Protein AF-A0A7R9L5Z7-F1 (afdb_monomer_lite)

Foldseek 3Di:
DPPDDVVVVVCCCPDPNVVVVVVVVVVVQCPDVVHDDDPPFDAQVSHGDPVLVCCCVPNDVQCSNQVSDPDPDGDPSNVD

pLDDT: mean 94.69, std 7.31, range [51.09, 98.62]

Organism: NCBI:txid1979941

Structure (mmCIF, N/CA/C/O backbone):
data_AF-A0A7R9L5Z7-F1
#
_entry.id   AF-A0A7R9L5Z7-F1
#
loop_
_atom_site.group_PDB
_atom_site.id
_atom_site.type_symbol
_atom_site.label_atom_id
_atom_site.label_alt_id
_atom_site.label_comp_id
_atom_site.label_asym_id
_atom_site.label_entity_id
_atom_site.label_seq_id
_atom_site.pdbx_PDB_ins_code
_atom_site.Cartn_x
_atom_site.Cartn_y
_atom_site.Cartn_z
_atom_site.occupancy
_atom_site.B_iso_or_equiv
_atom_site.auth_seq_id
_atom_site.auth_comp_id
_atom_site.auth_asym_id
_atom_site.auth_atom_id
_atom_site.pdbx_PDB_model_num
ATOM 1 N N . ASN A 1 1 ? 12.713 -24.391 -0.592 1.00 51.09 1 ASN A N 1
ATOM 2 C CA . ASN A 1 1 ? 12.435 -24.331 -2.046 1.00 51.09 1 ASN A CA 1
ATOM 3 C C . ASN A 1 1 ? 10.949 -24.118 -2.280 1.00 51.09 1 ASN A C 1
ATOM 5 O O . ASN A 1 1 ? 10.184 -25.046 -2.085 1.00 51.09 1 ASN A O 1
ATOM 9 N N . HIS A 1 2 ? 10.528 -22.905 -2.652 1.00 68.50 2 HIS A N 1
ATOM 10 C CA . HIS A 1 2 ? 9.111 -22.502 -2.715 1.00 68.50 2 HIS A CA 1
ATOM 11 C C . HIS A 1 2 ? 8.351 -22.930 -3.993 1.00 68.50 2 HIS A C 1
ATOM 13 O O . HIS A 1 2 ? 7.286 -22.393 -4.259 1.00 68.50 2 HIS A O 1
ATOM 19 N N . GLY A 1 3 ? 8.870 -23.854 -4.814 1.00 84.00 3 GLY A N 1
ATOM 20 C CA . GLY A 1 3 ? 8.177 -24.348 -6.023 1.00 84.00 3 GLY A CA 1
ATOM 21 C C . GLY A 1 3 ? 7.954 -23.318 -7.145 1.00 84.00 3 GLY A C 1
ATOM 22 O O . GLY A 1 3 ? 7.360 -23.646 -8.166 1.00 84.00 3 GLY A O 1
ATOM 23 N N . ILE A 1 4 ? 8.434 -22.082 -6.984 1.00 87.00 4 ILE A N 1
ATOM 24 C CA . ILE A 1 4 ? 8.297 -21.016 -7.981 1.00 87.00 4 ILE A CA 1
ATOM 25 C C . ILE A 1 4 ? 9.388 -21.173 -9.047 1.00 87.00 4 ILE A C 1
ATOM 27 O O . ILE A 1 4 ? 10.578 -21.231 -8.732 1.00 87.00 4 ILE A O 1
ATOM 31 N N . ASN A 1 5 ? 8.983 -21.202 -10.318 1.00 93.56 5 ASN A N 1
ATOM 32 C CA . ASN A 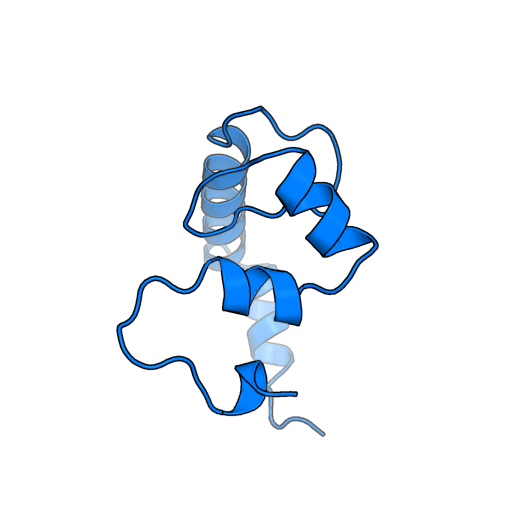1 5 ? 9.896 -21.201 -11.456 1.00 93.56 5 ASN A CA 1
ATOM 33 C C . ASN A 1 5 ? 10.511 -19.805 -11.649 1.00 93.56 5 ASN A C 1
ATOM 35 O O . ASN A 1 5 ? 9.932 -18.927 -12.290 1.00 93.56 5 ASN A O 1
ATOM 39 N N . TYR A 1 6 ? 11.707 -19.606 -11.096 1.00 93.19 6 TYR A N 1
ATOM 40 C CA . TYR A 1 6 ? 12.429 -18.337 -11.187 1.00 93.19 6 TYR A CA 1
ATOM 41 C C . TYR A 1 6 ? 12.687 -17.888 -12.632 1.00 93.19 6 TYR A C 1
ATOM 43 O O . TYR A 1 6 ? 12.554 -16.705 -12.936 1.00 93.19 6 TYR A O 1
ATOM 51 N N . THR A 1 7 ? 12.992 -18.816 -13.542 1.00 95.62 7 THR A N 1
ATOM 52 C CA . THR A 1 7 ? 13.265 -18.501 -14.951 1.00 95.62 7 THR A CA 1
ATOM 53 C C . THR A 1 7 ? 12.066 -17.835 -15.623 1.00 95.62 7 THR A C 1
ATOM 55 O O . THR A 1 7 ? 12.237 -16.879 -16.378 1.00 95.62 7 THR A O 1
ATOM 58 N N . GLN A 1 8 ? 10.845 -18.277 -15.307 1.00 95.75 8 GLN A N 1
ATOM 59 C CA . GLN A 1 8 ? 9.627 -17.633 -15.807 1.00 95.75 8 GLN A CA 1
ATOM 60 C C . GLN A 1 8 ? 9.458 -16.213 -15.248 1.00 95.75 8 GLN A C 1
ATOM 62 O O . GLN A 1 8 ? 9.137 -15.297 -16.003 1.00 95.75 8 GLN A O 1
ATOM 67 N N . ILE A 1 9 ? 9.734 -16.000 -13.957 1.00 95.56 9 ILE A N 1
ATOM 68 C CA . ILE A 1 9 ? 9.667 -14.668 -13.333 1.00 95.56 9 ILE A CA 1
ATOM 69 C C . ILE A 1 9 ? 10.703 -13.716 -13.944 1.00 95.56 9 ILE A C 1
ATOM 71 O O . ILE A 1 9 ? 10.367 -12.586 -14.294 1.00 95.56 9 ILE A O 1
ATOM 75 N N . GLN A 1 10 ? 11.943 -14.176 -14.120 1.00 96.12 10 GLN A N 1
ATOM 76 C CA . GLN A 1 10 ? 13.019 -13.404 -14.747 1.00 96.12 10 GLN A CA 1
ATOM 77 C C . GLN A 1 10 ? 12.694 -13.056 -16.208 1.00 96.12 10 GLN A C 1
ATOM 79 O O . GLN A 1 10 ? 12.931 -11.933 -16.660 1.00 96.12 10 GLN A O 1
ATOM 84 N N . SER A 1 11 ? 12.128 -14.004 -16.956 1.00 97.38 11 SER A N 1
ATOM 85 C CA . SER A 1 11 ? 11.691 -13.747 -18.328 1.00 97.38 11 SER A CA 1
ATOM 86 C C . SER A 1 11 ? 10.575 -12.698 -18.359 1.00 97.38 11 SER A C 1
ATOM 88 O O . SER A 1 11 ? 10.667 -11.732 -19.114 1.00 97.38 11 SER A O 1
ATOM 90 N N . CYS A 1 12 ? 9.573 -12.812 -17.481 1.00 97.19 12 CYS A N 1
ATOM 91 C CA . CYS A 1 12 ? 8.498 -11.829 -17.372 1.00 97.19 12 CYS A CA 1
ATOM 92 C C . CYS A 1 12 ? 9.027 -10.428 -17.020 1.00 97.19 12 CYS A C 1
ATOM 94 O O . CYS A 1 12 ? 8.664 -9.461 -17.693 1.00 97.19 12 CYS A O 1
ATOM 96 N N . SER A 1 13 ? 9.924 -10.309 -16.034 1.00 97.25 13 SER A N 1
ATOM 97 C CA . SER A 1 13 ? 10.404 -9.012 -15.529 1.00 97.25 13 SER A CA 1
ATOM 98 C C . SER A 1 13 ? 11.149 -8.172 -16.572 1.00 97.25 13 SER A C 1
ATOM 100 O O . SER A 1 13 ? 11.090 -6.945 -16.523 1.00 97.25 13 SER A O 1
ATOM 102 N N . SER A 1 14 ? 11.798 -8.819 -17.543 1.00 97.06 14 SER A N 1
ATOM 103 C CA . SER A 1 14 ? 12.502 -8.166 -18.659 1.00 97.06 14 SER A CA 1
ATOM 104 C C . SER A 1 14 ? 11.677 -8.070 -19.952 1.00 97.06 14 SER A C 1
ATOM 106 O O . SER A 1 14 ? 12.105 -7.439 -20.918 1.00 97.06 14 SER A O 1
ATOM 108 N N . SER A 1 15 ? 10.483 -8.666 -19.983 1.00 98.31 15 SER A N 1
ATOM 109 C CA . SER A 1 15 ? 9.609 -8.683 -21.158 1.00 98.31 15 SER A CA 1
ATOM 110 C C . SER A 1 15 ? 8.780 -7.401 -21.327 1.00 98.31 15 SER A C 1
ATOM 112 O O . SER A 1 15 ? 8.644 -6.560 -20.431 1.00 98.31 15 SER A O 1
ATOM 114 N N . LEU A 1 16 ? 8.121 -7.287 -22.486 1.00 98.50 16 LEU A N 1
ATOM 115 C CA . LEU A 1 16 ? 7.121 -6.248 -22.739 1.00 98.50 16 LEU A CA 1
ATOM 116 C C . LEU A 1 16 ? 5.920 -6.336 -21.781 1.00 98.50 16 LEU A C 1
ATOM 118 O O . LEU A 1 16 ? 5.334 -5.308 -21.439 1.00 98.50 16 LEU A O 1
ATOM 122 N N . GLU A 1 17 ? 5.545 -7.540 -21.344 1.00 98.12 17 GLU A N 1
ATOM 123 C CA . GLU A 1 17 ? 4.492 -7.732 -20.346 1.00 98.12 17 GLU A CA 1
ATOM 124 C C . GLU A 1 17 ? 4.895 -7.110 -19.005 1.00 98.12 17 GLU A C 1
ATOM 126 O O . GLU A 1 17 ? 4.160 -6.267 -18.485 1.00 98.12 17 GLU A O 1
ATOM 131 N N . GLY A 1 18 ? 6.097 -7.424 -18.510 1.00 98.44 18 GLY A N 1
ATOM 132 C CA . GLY A 1 18 ? 6.650 -6.835 -17.288 1.00 98.44 18 GLY A CA 1
ATOM 133 C C . GLY A 1 18 ? 6.681 -5.308 -17.348 1.00 98.44 18 GLY A C 1
ATOM 134 O O . GLY A 1 18 ? 6.187 -4.632 -16.443 1.00 98.44 18 GLY A O 1
ATOM 135 N N . LYS A 1 19 ? 7.145 -4.738 -18.469 1.00 98.62 19 LYS A N 1
ATOM 136 C CA . LYS A 1 19 ? 7.131 -3.280 -18.686 1.00 98.62 19 LYS A CA 1
ATOM 137 C C . LYS A 1 19 ? 5.718 -2.689 -18.619 1.00 98.62 19 LYS A C 1
ATOM 139 O O . LYS A 1 19 ? 5.515 -1.652 -17.989 1.00 98.62 19 LYS A O 1
ATOM 144 N N . ARG A 1 20 ? 4.725 -3.332 -19.243 1.00 98.62 20 ARG A N 1
ATOM 145 C CA . ARG A 1 20 ? 3.322 -2.880 -19.198 1.00 98.62 20 ARG A CA 1
ATOM 146 C C . ARG A 1 20 ? 2.745 -2.948 -17.786 1.00 98.62 20 ARG A C 1
ATOM 148 O O . ARG A 1 20 ? 2.010 -2.043 -17.398 1.00 98.62 20 ARG A O 1
ATOM 155 N N . LEU A 1 21 ? 3.078 -3.982 -17.014 1.00 98.62 21 LEU A N 1
ATOM 156 C CA . LEU A 1 21 ? 2.675 -4.092 -15.610 1.00 98.62 21 LEU A CA 1
ATOM 157 C C . LEU A 1 21 ? 3.292 -2.969 -14.762 1.00 98.62 21 LEU A C 1
ATOM 159 O O . LEU A 1 21 ? 2.578 -2.343 -13.979 1.00 98.62 21 LEU A O 1
ATOM 163 N N . HIS A 1 22 ? 4.570 -2.640 -14.976 1.00 98.38 22 HIS A N 1
ATOM 164 C CA . HIS A 1 22 ? 5.214 -1.503 -14.313 1.00 98.38 22 HIS A CA 1
ATOM 165 C C . HIS A 1 22 ? 4.551 -0.163 -14.652 1.00 98.38 22 HIS A C 1
ATOM 167 O O . HIS A 1 22 ? 4.290 0.614 -13.737 1.00 98.38 22 HIS A O 1
ATOM 173 N N . ILE A 1 23 ? 4.213 0.092 -15.923 1.00 98.56 23 ILE A N 1
ATOM 174 C CA . ILE A 1 23 ? 3.481 1.307 -16.330 1.00 98.56 23 ILE A CA 1
ATOM 175 C C . ILE A 1 23 ? 2.133 1.389 -15.604 1.00 98.56 23 ILE A C 1
ATOM 177 O O . ILE A 1 23 ? 1.845 2.396 -14.963 1.00 98.56 23 ILE A O 1
ATOM 181 N N . LYS A 1 24 ? 1.342 0.307 -15.621 1.00 98.62 24 LYS A N 1
ATOM 182 C CA . LYS A 1 24 ? 0.041 0.249 -14.929 1.00 98.62 24 LYS A CA 1
ATOM 183 C C . LYS A 1 24 ? 0.166 0.519 -13.429 1.00 98.62 24 LYS A C 1
ATOM 185 O O . LYS A 1 24 ? -0.695 1.179 -12.851 1.00 98.62 24 LYS A O 1
ATOM 190 N N . ASN A 1 25 ? 1.217 0.013 -12.787 1.00 98.31 25 ASN A N 1
ATOM 191 C CA . ASN A 1 25 ? 1.469 0.280 -11.372 1.00 98.31 25 ASN A CA 1
ATOM 192 C C . ASN A 1 25 ? 1.909 1.731 -11.139 1.00 98.31 25 ASN A C 1
ATOM 194 O O . ASN A 1 25 ? 1.398 2.359 -10.219 1.00 98.31 25 ASN A O 1
ATOM 198 N N . GLY A 1 26 ? 2.751 2.296 -12.008 1.00 98.25 26 GLY A N 1
ATOM 199 C CA . GLY A 1 26 ? 3.119 3.713 -11.965 1.00 98.25 2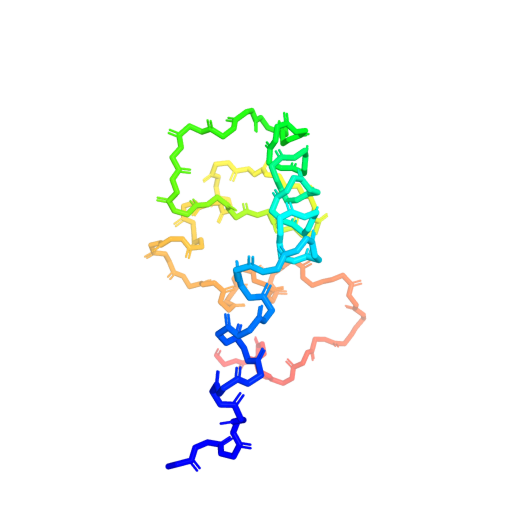6 GLY A CA 1
ATOM 200 C C . GLY A 1 26 ? 1.907 4.637 -12.085 1.00 98.25 26 GLY A C 1
ATOM 201 O O . GLY A 1 26 ? 1.762 5.567 -11.299 1.00 98.25 26 GLY A O 1
ATOM 202 N N . GLU A 1 27 ? 0.981 4.341 -12.996 1.00 98.56 27 GLU A N 1
ATOM 203 C CA . GLU A 1 27 ? -0.282 5.072 -13.119 1.00 98.56 27 GLU A CA 1
ATOM 204 C C . GLU A 1 27 ? -1.158 4.967 -11.859 1.00 98.56 27 GLU A C 1
ATOM 206 O O . GLU A 1 27 ? -1.771 5.950 -11.449 1.00 98.56 27 GLU A O 1
ATOM 211 N N . LYS A 1 28 ? -1.230 3.787 -11.221 1.00 97.81 28 LYS A N 1
ATOM 212 C CA . LYS A 1 28 ? -1.939 3.624 -9.938 1.00 97.81 28 LYS A CA 1
ATOM 213 C C . LYS A 1 28 ? -1.298 4.475 -8.842 1.00 97.81 28 LYS A C 1
ATOM 215 O O . LYS A 1 28 ? -2.022 5.154 -8.126 1.00 97.81 28 LYS A O 1
ATOM 220 N N . THR A 1 29 ? 0.032 4.485 -8.751 1.00 98.00 29 THR A N 1
ATOM 221 C CA . THR A 1 29 ? 0.776 5.304 -7.785 1.00 98.00 29 THR A CA 1
ATOM 222 C C . THR A 1 29 ? 0.583 6.802 -8.032 1.00 98.00 29 THR A C 1
ATOM 224 O O . THR A 1 29 ? 0.368 7.554 -7.088 1.00 98.00 29 THR A O 1
ATOM 227 N N . GLN A 1 30 ? 0.598 7.250 -9.291 1.00 97.75 30 GLN A N 1
ATOM 228 C CA . GLN A 1 30 ? 0.371 8.658 -9.644 1.00 97.75 30 GLN A CA 1
ATOM 229 C C . GLN A 1 30 ? -1.044 9.145 -9.303 1.00 97.75 30 GLN A C 1
ATOM 231 O O . GLN A 1 30 ? -1.229 10.330 -9.034 1.00 97.75 30 GLN A O 1
ATOM 236 N N . ARG A 1 31 ? -2.032 8.241 -9.309 1.00 97.31 31 ARG A N 1
ATOM 237 C CA . ARG A 1 31 ? -3.431 8.530 -8.955 1.00 97.31 31 ARG A CA 1
ATOM 238 C C . ARG A 1 31 ? -3.715 8.500 -7.449 1.00 97.31 31 ARG A C 1
ATOM 240 O O . ARG A 1 31 ? -4.862 8.713 -7.067 1.00 97.31 31 ARG A O 1
ATOM 247 N N . LEU A 1 32 ? -2.722 8.225 -6.600 1.00 97.88 32 LEU A N 1
ATOM 248 C CA . LEU A 1 32 ? -2.911 8.269 -5.149 1.00 97.88 32 LEU A CA 1
ATOM 249 C C . LEU A 1 32 ? -3.310 9.680 -4.697 1.00 97.88 32 LEU A C 1
ATOM 251 O O . LEU A 1 32 ? -2.746 10.679 -5.146 1.00 97.88 32 LEU A O 1
ATOM 255 N N . SER A 1 33 ? -4.278 9.732 -3.784 1.00 95.38 33 SER A N 1
ATOM 256 C CA . SER A 1 33 ? -4.721 10.949 -3.110 1.00 95.38 33 SER A CA 1
ATOM 257 C C . SER A 1 33 ? -4.774 10.678 -1.600 1.00 95.38 33 SER A C 1
ATOM 259 O O . SER A 1 33 ? -5.540 9.801 -1.196 1.00 95.38 33 SER A O 1
ATOM 261 N N . PRO A 1 34 ? -3.977 11.378 -0.768 1.00 96.19 34 PRO A N 1
ATOM 262 C CA . PRO A 1 34 ? -2.995 12.389 -1.153 1.00 96.19 34 PRO A CA 1
ATOM 263 C C . PRO A 1 34 ? -1.833 11.788 -1.959 1.00 96.19 34 PRO A C 1
ATOM 265 O O . PRO A 1 34 ? -1.643 10.570 -2.001 1.00 96.19 34 PRO A O 1
ATOM 268 N N . LYS A 1 35 ? -1.076 12.657 -2.644 1.00 96.62 35 LYS A N 1
ATOM 269 C CA . LYS A 1 35 ? 0.082 12.226 -3.437 1.00 96.62 35 LYS A CA 1
ATOM 270 C C . LYS A 1 35 ? 1.103 11.529 -2.538 1.00 96.62 35 LY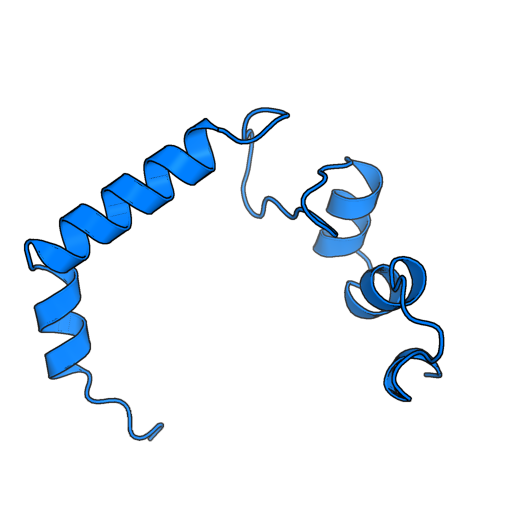S A C 1
ATOM 272 O O . LYS A 1 35 ? 1.375 11.997 -1.437 1.00 96.62 35 LYS A O 1
ATOM 277 N N . LEU A 1 36 ? 1.695 10.453 -3.057 1.00 96.56 36 LEU A N 1
ATOM 278 C CA . LEU A 1 36 ? 2.771 9.708 -2.406 1.00 96.56 36 LEU A CA 1
ATOM 279 C C . LEU A 1 36 ? 3.940 10.638 -2.044 1.00 96.56 36 LEU A C 1
ATOM 281 O O . LEU A 1 36 ? 4.519 11.259 -2.936 1.00 96.56 36 LEU A O 1
ATOM 285 N N . THR A 1 37 ? 4.319 10.684 -0.766 1.00 96.25 37 THR A N 1
ATOM 286 C CA . THR A 1 37 ? 5.500 11.435 -0.295 1.00 96.25 37 THR A CA 1
ATOM 287 C C . THR A 1 37 ? 6.622 10.533 0.212 1.00 96.25 37 THR A C 1
ATOM 289 O O . THR A 1 37 ? 7.788 10.914 0.133 1.00 96.25 37 THR A O 1
ATOM 292 N N . PHE A 1 38 ? 6.301 9.327 0.685 1.00 95.88 38 PHE A N 1
ATOM 293 C CA . PHE A 1 38 ? 7.271 8.336 1.146 1.00 95.88 38 PHE A CA 1
ATOM 294 C C . PHE A 1 38 ? 6.704 6.914 1.018 1.00 95.88 38 PHE A C 1
ATOM 296 O O . PHE A 1 38 ? 5.507 6.732 0.811 1.00 95.88 38 PHE A O 1
ATOM 303 N N . VAL A 1 39 ? 7.561 5.900 1.149 1.00 97.06 39 VAL A N 1
ATOM 304 C CA . VAL A 1 39 ? 7.148 4.489 1.216 1.00 97.06 39 VAL A CA 1
ATOM 305 C C . VAL A 1 39 ? 7.540 3.880 2.568 1.00 97.06 39 VAL A C 1
ATOM 307 O O . VAL A 1 39 ? 8.603 4.238 3.079 1.00 97.06 39 VAL A O 1
ATOM 310 N N . PRO A 1 40 ? 6.742 2.955 3.141 1.00 95.94 40 PRO A N 1
ATOM 311 C CA . PRO A 1 40 ? 5.484 2.394 2.615 1.00 95.94 40 PRO A CA 1
ATOM 312 C C . PRO A 1 40 ? 4.308 3.387 2.623 1.00 95.94 40 PRO A C 1
ATOM 314 O O . PRO A 1 40 ? 4.226 4.214 3.520 1.00 95.94 40 PRO A O 1
ATOM 317 N N . TRP A 1 41 ? 3.370 3.257 1.674 1.00 97.69 41 TRP A N 1
ATOM 318 C CA . TRP A 1 41 ? 2.138 4.065 1.598 1.00 97.69 41 TRP A CA 1
ATOM 319 C C . TRP A 1 41 ? 0.907 3.160 1.635 1.00 97.69 41 TRP A C 1
ATOM 321 O O . TRP A 1 41 ? 0.616 2.447 0.672 1.00 97.69 41 TRP A O 1
ATOM 331 N N . VAL A 1 42 ? 0.232 3.139 2.779 1.00 97.38 42 VAL A N 1
ATOM 332 C CA . VAL A 1 42 ? -0.799 2.167 3.137 1.00 97.38 42 VAL A CA 1
ATOM 333 C C . VAL A 1 42 ? -2.169 2.826 3.055 1.00 97.38 42 VAL A C 1
ATOM 335 O O . VAL A 1 42 ? -2.424 3.859 3.666 1.00 97.38 42 VAL A O 1
ATOM 338 N N . LEU A 1 43 ? -3.062 2.208 2.287 1.00 97.38 43 LEU A N 1
ATOM 339 C CA . LEU A 1 43 ? -4.462 2.601 2.187 1.00 97.38 43 LEU A CA 1
ATOM 340 C C . LEU A 1 43 ? -5.307 1.496 2.817 1.00 97.38 43 LEU A C 1
ATOM 342 O O . LEU A 1 43 ? -5.208 0.339 2.402 1.00 97.38 43 LEU A O 1
ATOM 346 N N . ILE A 1 44 ? -6.169 1.848 3.768 1.00 97.50 44 ILE A N 1
ATOM 347 C CA . ILE A 1 44 ? -7.135 0.918 4.359 1.00 97.50 44 ILE A CA 1
ATOM 348 C C . ILE A 1 44 ? -8.486 1.147 3.688 1.00 97.50 44 ILE A C 1
ATOM 350 O O . ILE A 1 44 ? -8.971 2.275 3.620 1.00 97.50 44 ILE A O 1
ATOM 354 N N . ASN A 1 45 ? -9.078 0.085 3.133 1.00 95.88 45 ASN A N 1
ATOM 355 C CA .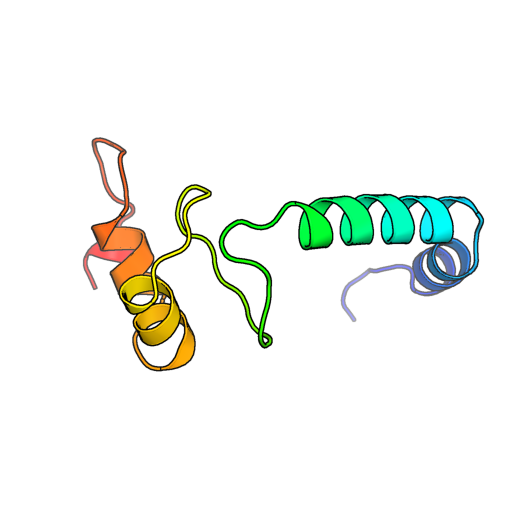 ASN A 1 45 ? -10.316 0.152 2.343 1.00 95.88 45 ASN A CA 1
ATOM 356 C C . ASN A 1 45 ? -10.267 1.207 1.215 1.00 95.88 45 ASN A C 1
ATOM 358 O O . ASN A 1 45 ? -11.259 1.860 0.908 1.00 95.88 45 ASN A O 1
ATOM 362 N N . GLY A 1 46 ? -9.091 1.389 0.602 1.00 95.38 46 GLY A N 1
ATOM 363 C CA . GLY A 1 46 ? -8.881 2.345 -0.489 1.00 95.38 46 GLY A CA 1
ATOM 364 C C . GLY A 1 46 ? -8.727 3.808 -0.058 1.00 95.38 46 GLY A C 1
ATOM 365 O O . GLY A 1 46 ? -8.555 4.655 -0.930 1.00 95.38 46 GLY A O 1
ATOM 366 N N . ASN A 1 47 ? -8.743 4.111 1.245 1.00 95.75 47 ASN A N 1
ATOM 367 C CA . ASN A 1 47 ? -8.553 5.462 1.766 1.00 95.75 47 ASN A CA 1
ATOM 368 C C . ASN A 1 47 ? -7.218 5.602 2.509 1.00 95.75 47 ASN A C 1
ATOM 370 O O . ASN A 1 47 ? -6.814 4.709 3.254 1.00 95.75 47 ASN A O 1
ATOM 374 N N . PHE A 1 48 ? -6.555 6.742 2.327 1.00 97.06 48 PHE A N 1
ATOM 375 C CA . PHE A 1 48 ? -5.366 7.101 3.091 1.00 97.06 48 PHE A CA 1
ATOM 376 C C . PHE A 1 48 ? -5.747 8.048 4.228 1.00 97.06 48 PHE A C 1
ATOM 378 O O . PHE A 1 48 ? -6.418 9.056 4.008 1.00 97.06 48 PHE A O 1
ATOM 385 N N . THR A 1 49 ? -5.255 7.764 5.430 1.00 97.44 49 THR A N 1
ATOM 386 C CA . THR A 1 49 ? -5.223 8.727 6.532 1.00 97.44 49 THR A CA 1
ATOM 387 C C . THR A 1 49 ? -3.865 8.646 7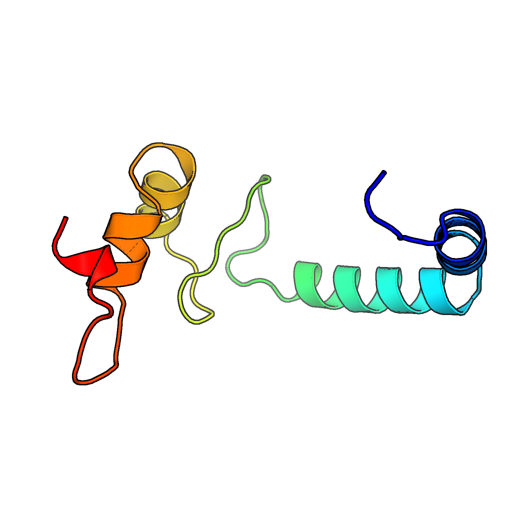.214 1.00 97.44 49 THR A C 1
ATOM 389 O O . THR A 1 49 ? -3.272 7.571 7.291 1.00 97.44 49 THR A O 1
ATOM 392 N N . GLU A 1 50 ? -3.365 9.770 7.728 1.00 96.69 50 GLU A N 1
ATOM 393 C CA . GLU A 1 50 ? -2.088 9.785 8.454 1.00 96.69 50 GLU A CA 1
ATOM 394 C C . GLU A 1 50 ? -2.139 8.910 9.715 1.00 96.69 50 GLU A C 1
ATOM 396 O O . GLU A 1 50 ? -1.159 8.251 10.056 1.00 96.69 50 GLU A O 1
ATOM 401 N N . THR A 1 51 ? -3.294 8.843 10.383 1.00 97.62 51 THR A N 1
ATOM 402 C CA . THR A 1 51 ? -3.507 7.971 11.544 1.00 97.62 51 THR A CA 1
ATOM 403 C C . THR A 1 51 ? -3.387 6.495 11.171 1.00 97.62 51 THR A C 1
ATOM 405 O O . THR A 1 51 ? -2.598 5.784 11.791 1.00 97.62 51 THR A O 1
ATOM 408 N N . ASP A 1 52 ? -4.111 6.039 10.143 1.00 97.75 52 ASP A N 1
ATOM 409 C CA . ASP A 1 52 ? -4.058 4.638 9.708 1.00 97.75 52 ASP A CA 1
ATOM 410 C C . ASP A 1 52 ? -2.653 4.283 9.199 1.00 97.75 52 ASP A C 1
ATOM 412 O O . ASP A 1 52 ? -2.131 3.217 9.516 1.00 97.75 52 ASP A O 1
ATOM 416 N N . GLN A 1 53 ? -2.003 5.200 8.474 1.00 97.50 53 GLN A N 1
ATOM 417 C CA . GLN A 1 53 ? -0.619 5.054 8.030 1.00 97.50 53 GLN A CA 1
ATOM 418 C C . GLN A 1 53 ? 0.339 4.866 9.217 1.00 97.50 53 GLN A C 1
ATOM 420 O O . GLN A 1 53 ? 1.161 3.953 9.198 1.00 97.50 53 GLN A O 1
ATOM 425 N N . ASN A 1 54 ? 0.240 5.694 10.259 1.00 97.56 54 ASN A N 1
ATOM 426 C CA . ASN A 1 54 ? 1.117 5.594 11.426 1.00 97.56 54 ASN A CA 1
ATOM 427 C C . ASN A 1 54 ? 0.896 4.294 12.208 1.00 97.56 54 ASN A C 1
ATOM 429 O O . ASN A 1 54 ? 1.870 3.653 12.602 1.00 97.56 54 ASN A O 1
ATOM 433 N N . ILE A 1 55 ? -0.358 3.867 12.390 1.00 98.00 55 ILE A N 1
ATOM 434 C CA . ILE A 1 55 ? -0.660 2.588 13.048 1.00 98.00 55 ILE A CA 1
ATOM 435 C C . ILE A 1 55 ? -0.131 1.421 12.205 1.00 98.00 55 ILE A C 1
ATOM 437 O O . ILE A 1 55 ? 0.481 0.509 12.751 1.00 98.00 55 ILE A O 1
ATOM 441 N N . ALA A 1 56 ? -0.296 1.466 10.880 1.00 97.25 56 ALA A N 1
ATOM 442 C CA . ALA A 1 56 ? 0.204 0.427 9.985 1.00 97.25 56 ALA A CA 1
ATOM 443 C C . ALA A 1 56 ? 1.739 0.310 9.984 1.00 97.25 56 ALA A C 1
ATOM 445 O O . ALA A 1 56 ? 2.259 -0.791 9.819 1.00 97.25 56 ALA A O 1
ATOM 446 N N . LEU A 1 57 ? 2.465 1.423 10.140 1.00 96.94 57 LEU A N 1
ATOM 447 C CA . LEU A 1 57 ? 3.932 1.429 10.156 1.00 96.94 57 LEU A CA 1
ATOM 448 C C . LEU A 1 57 ? 4.537 1.057 11.506 1.00 96.94 57 LEU A C 1
ATOM 450 O O . LEU A 1 57 ? 5.566 0.385 11.547 1.00 96.94 57 LEU A O 1
ATOM 454 N N . TYR A 1 58 ? 3.955 1.570 12.586 1.00 97.56 58 TYR A N 1
ATOM 455 C CA . TYR A 1 58 ? 4.611 1.604 13.894 1.00 97.56 58 TYR A CA 1
ATOM 456 C C . TYR A 1 58 ? 3.795 0.942 15.003 1.00 97.56 58 TYR A C 1
ATOM 458 O O . TYR A 1 58 ? 4.340 0.657 16.067 1.00 97.56 58 TYR A O 1
ATOM 466 N N . GLY A 1 59 ? 2.499 0.734 14.778 1.00 95.44 59 GLY A N 1
ATOM 467 C CA . GLY A 1 59 ? 1.603 0.050 15.700 1.00 95.44 59 GLY A CA 1
ATOM 468 C C . GLY A 1 59 ? 1.373 -1.399 15.286 1.00 95.44 59 GLY A C 1
ATOM 469 O O . GLY A 1 59 ? 2.288 -2.097 14.851 1.00 95.44 59 GLY A O 1
ATOM 470 N N . ASP A 1 60 ? 0.124 -1.840 15.420 1.00 95.19 60 ASP A N 1
ATOM 471 C CA . ASP A 1 60 ? -0.309 -3.162 14.988 1.00 95.19 60 ASP A CA 1
ATOM 472 C C . ASP A 1 60 ? -1.297 -3.061 13.819 1.00 95.19 60 ASP A C 1
ATOM 474 O O . ASP A 1 60 ? -2.465 -2.692 13.977 1.00 95.19 60 ASP A O 1
ATOM 478 N N . LEU A 1 61 ? -0.822 -3.438 12.629 1.00 96.44 61 LEU A N 1
ATOM 479 C CA . LEU A 1 61 ? -1.642 -3.504 11.423 1.00 96.44 61 LEU A CA 1
ATOM 480 C C . LEU A 1 61 ? -2.820 -4.474 11.584 1.00 96.44 61 LEU A C 1
ATOM 482 O O . LEU A 1 61 ? -3.885 -4.228 11.025 1.00 96.44 61 LEU A O 1
ATOM 486 N N . LYS A 1 62 ? -2.662 -5.568 12.334 1.00 95.81 62 LYS A N 1
ATOM 487 C CA . LYS A 1 62 ? -3.739 -6.539 12.540 1.00 95.81 62 LYS A CA 1
ATOM 488 C C . LYS A 1 62 ? -4.889 -5.899 13.314 1.00 95.81 62 LYS A C 1
ATOM 490 O O . LYS A 1 62 ? -6.024 -5.968 12.846 1.00 95.81 62 LYS A O 1
ATOM 495 N N . THR A 1 63 ? -4.589 -5.247 14.438 1.00 94.38 63 THR A N 1
ATOM 496 C CA . THR A 1 63 ? -5.575 -4.480 15.213 1.00 94.38 63 THR A CA 1
ATOM 497 C C . THR A 1 63 ? -6.275 -3.443 14.330 1.00 94.38 63 THR A C 1
ATOM 499 O O . THR A 1 63 ? -7.500 -3.443 14.253 1.00 94.38 63 THR A O 1
ATOM 502 N N . LEU A 1 64 ? -5.522 -2.662 13.543 1.00 96.62 64 LEU A N 1
ATOM 503 C CA . LEU A 1 64 ? -6.097 -1.684 12.611 1.00 96.62 64 LEU A CA 1
ATOM 504 C C . LEU A 1 64 ? -7.076 -2.311 11.605 1.00 96.62 64 LEU A C 1
ATOM 506 O O . LEU A 1 64 ? -8.141 -1.756 11.342 1.00 96.62 64 LEU A O 1
ATOM 510 N N . ILE A 1 65 ? -6.727 -3.458 11.019 1.00 96.62 65 ILE A N 1
ATOM 511 C CA . ILE A 1 65 ? -7.595 -4.157 10.062 1.00 96.62 65 ILE A CA 1
ATOM 512 C C . ILE A 1 65 ? -8.860 -4.679 10.744 1.00 96.62 65 ILE A C 1
ATOM 514 O O . ILE A 1 65 ? -9.938 -4.591 10.159 1.00 96.62 65 ILE A O 1
ATOM 518 N N . CYS A 1 66 ? -8.741 -5.194 11.966 1.00 96.06 66 CYS A N 1
ATOM 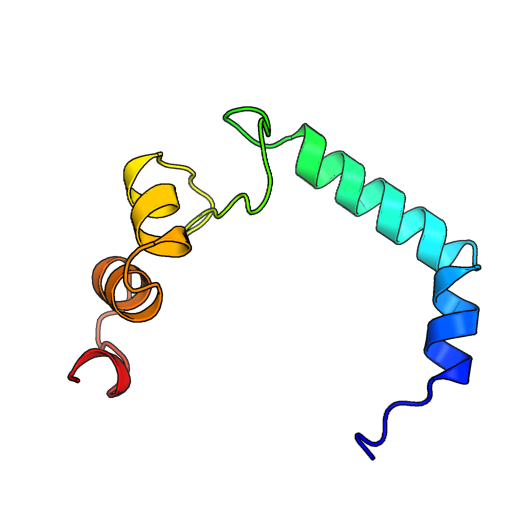519 C CA . CYS A 1 66 ? -9.879 -5.658 12.750 1.00 96.06 66 CYS A CA 1
ATOM 520 C C . CYS A 1 66 ? -10.828 -4.511 13.120 1.00 96.06 66 CYS A C 1
ATOM 522 O O . CYS A 1 66 ? -12.034 -4.651 12.929 1.00 96.06 66 CYS A O 1
ATOM 524 N N . ASP A 1 67 ? -10.299 -3.353 13.519 1.00 94.75 67 ASP A N 1
ATOM 525 C CA . ASP A 1 67 ? -11.091 -2.150 13.813 1.00 94.75 67 ASP A CA 1
ATOM 526 C C . ASP A 1 67 ? -11.803 -1.599 12.568 1.00 94.75 67 ASP A C 1
ATOM 528 O O . ASP A 1 67 ? -12.899 -1.042 12.646 1.00 94.75 67 ASP A O 1
ATOM 532 N N . LYS A 1 68 ? -11.180 -1.746 11.393 1.00 95.62 68 LYS A N 1
ATOM 533 C CA . LYS A 1 68 ? -11.698 -1.257 10.104 1.00 95.62 68 LYS A CA 1
ATOM 534 C C . LYS A 1 68 ? -12.525 -2.308 9.361 1.00 95.62 68 LYS A C 1
ATOM 536 O O . LYS A 1 68 ? -12.943 -2.056 8.224 1.00 95.62 68 LYS A O 1
ATOM 541 N N . PHE A 1 69 ? -12.753 -3.475 9.962 1.00 95.44 69 PHE A N 1
ATOM 542 C CA . PHE A 1 69 ? -13.534 -4.546 9.362 1.00 95.44 69 PHE A CA 1
ATOM 543 C C . PHE A 1 69 ? -15.011 -4.145 9.280 1.00 95.44 69 PHE A C 1
ATOM 545 O O . PHE A 1 69 ? -15.644 -3.820 10.277 1.00 95.44 69 PHE A O 1
ATOM 552 N N . GLN A 1 70 ? -15.572 -4.176 8.071 1.00 94.25 70 GLN A N 1
ATOM 553 C CA . GLN A 1 70 ? -16.954 -3.744 7.809 1.00 94.25 70 GLN A CA 1
ATOM 554 C C . GLN A 1 70 ? -17.951 -4.914 7.740 1.00 94.25 70 GLN A C 1
ATOM 556 O O . GLN A 1 70 ? -19.134 -4.704 7.481 1.00 94.25 70 GLN A O 1
ATOM 561 N N . GLY A 1 71 ? -17.488 -6.154 7.928 1.00 93.00 71 GLY A N 1
ATOM 562 C CA . GLY A 1 71 ? -18.354 -7.332 7.948 1.00 93.00 71 GLY A CA 1
ATOM 563 C C . GLY A 1 71 ? -19.025 -7.545 9.307 1.00 93.00 71 GLY A C 1
ATOM 564 O O . GLY A 1 71 ? -18.557 -7.073 10.337 1.00 93.00 71 GLY A O 1
ATOM 565 N N . THR A 1 72 ? -20.111 -8.316 9.321 1.00 92.62 72 THR A N 1
ATOM 566 C CA . THR A 1 72 ? -20.921 -8.567 10.529 1.00 92.62 72 THR A CA 1
ATOM 567 C C . THR A 1 72 ? -20.266 -9.506 11.539 1.00 92.62 72 THR A C 1
ATOM 569 O O . THR A 1 72 ? -20.657 -9.536 12.701 1.00 92.62 72 THR A O 1
ATOM 572 N N . THR A 1 73 ? -19.302 -10.315 11.104 1.00 93.81 73 THR A N 1
ATOM 573 C CA . THR A 1 73 ? -18.636 -11.307 11.953 1.00 93.81 73 THR A CA 1
ATOM 574 C C . THR A 1 73 ? -17.133 -11.221 11.720 1.00 93.81 73 THR A C 1
ATOM 576 O O . THR A 1 73 ? -16.655 -11.724 10.699 1.00 93.81 73 THR A O 1
ATOM 579 N N . PRO A 1 74 ? -16.387 -10.553 12.619 1.00 92.00 74 PRO A N 1
ATOM 580 C CA . PRO A 1 74 ? -14.937 -10.478 12.521 1.00 92.00 74 PRO A CA 1
ATOM 581 C C . PRO A 1 74 ? -14.298 -11.874 12.562 1.00 92.00 74 PRO A C 1
ATOM 583 O O . PRO A 1 74 ? -14.785 -12.754 13.281 1.00 92.00 74 PRO A O 1
ATOM 586 N N . PRO A 1 75 ? -13.199 -12.104 11.821 1.00 93.50 75 PRO A N 1
ATOM 587 C CA . PRO A 1 75 ? -12.423 -13.332 11.940 1.00 93.50 75 PRO A CA 1
ATOM 588 C C . PRO A 1 75 ? -11.962 -13.563 13.382 1.00 93.50 75 PRO A C 1
ATOM 590 O O . PRO A 1 75 ? -11.638 -12.612 14.086 1.00 93.50 75 PRO A O 1
ATOM 593 N N . THR A 1 76 ? -11.821 -14.823 13.806 1.00 94.25 76 THR A N 1
ATOM 594 C CA . THR A 1 76 ? -11.343 -15.170 15.162 1.00 94.25 76 THR A CA 1
ATOM 595 C C . THR A 1 76 ? -9.995 -14.533 15.498 1.00 94.25 76 THR A C 1
ATOM 597 O O . THR A 1 76 ? -9.737 -14.216 16.654 1.00 94.25 76 THR A O 1
ATOM 600 N N . ALA A 1 77 ? -9.158 -14.293 14.485 1.00 91.88 77 ALA A N 1
ATOM 601 C CA . ALA A 1 77 ? -7.897 -13.581 14.638 1.00 91.88 77 ALA A CA 1
ATOM 602 C C . ALA A 1 77 ? -8.067 -12.179 15.253 1.00 91.88 77 ALA A C 1
ATOM 604 O O . ALA A 1 77 ? -7.133 -11.699 15.874 1.00 91.88 77 ALA A O 1
ATOM 605 N N . CYS A 1 78 ? -9.230 -11.537 15.130 1.00 93.44 78 CYS A N 1
ATOM 606 C CA . CYS A 1 78 ? -9.503 -10.228 15.724 1.00 93.44 78 CYS A CA 1
ATOM 607 C C . CYS A 1 78 ? -9.803 -10.260 17.229 1.00 93.44 78 CYS A C 1
ATOM 609 O O . CYS A 1 78 ? -9.880 -9.207 17.846 1.00 93.44 78 CYS A O 1
ATOM 611 N N . ASN A 1 79 ? -9.944 -11.445 17.829 1.00 84.12 79 ASN A N 1
ATOM 612 C CA . ASN A 1 79 ? -10.285 -11.607 19.247 1.00 84.12 79 ASN A CA 1
ATOM 613 C C . ASN A 1 79 ? -9.054 -11.827 20.146 1.00 84.12 79 ASN A C 1
ATOM 615 O O . ASN A 1 79 ? -9.199 -12.318 21.266 1.00 84.12 79 ASN A O 1
ATOM 619 N N . SER A 1 80 ? -7.848 -11.554 19.642 1.00 63.81 80 SER A N 1
ATOM 620 C CA . SER A 1 80 ? -6.571 -11.851 20.312 1.00 63.81 80 SER A CA 1
ATOM 621 C C . SER A 1 80 ? -5.613 -10.679 20.237 1.00 63.81 80 SER A C 1
ATOM 623 O O . SER A 1 80 ? -5.433 -10.217 19.078 1.00 63.81 80 SER A O 1
#

InterPro domains:
  IPR004911 Gamma interferon inducible lysosomal thiol reductase GILT [PTHR13234] (4-79)

Radius of gyration: 17.39 Å; chains: 1; bounding box: 34×37×43 Å

Secondary structure (DSSP, 8-state):
-----HHHHHHHHHSHHHHHHHHHHHHHHHT-SSPP-SSS---BTTB--HHHHHHHHHS-HHHHHHHT--SSS--GGGG-

Sequence (80 aa):
NHGINYTQIQSCSSSLEGKRLHIKNGEKTQRLSPKLTFVPWVLINGNFTETDQNIALYGDLKTLICDKFQGTTPPTACNS